Protein AF-C7D5R5-F1 (afdb_monomer_lite)

Structure (mmCIF, N/CA/C/O backbone):
data_AF-C7D5R5-F1
#
_entry.id   AF-C7D5R5-F1
#
loop_
_atom_site.group_PDB
_atom_site.id
_atom_site.type_symbol
_atom_site.label_atom_id
_atom_site.label_alt_id
_atom_site.label_comp_id
_atom_site.label_asym_id
_atom_site.label_entity_id
_atom_site.label_seq_id
_atom_site.pdbx_PDB_ins_code
_atom_site.Cartn_x
_atom_site.Cartn_y
_atom_site.Cartn_z
_atom_site.occupancy
_atom_site.B_iso_or_equiv
_atom_site.auth_seq_id
_atom_site.auth_comp_id
_atom_site.auth_asym_id
_atom_site.auth_atom_id
_atom_site.pdbx_PDB_model_num
ATOM 1 N N . MET A 1 1 ? 42.014 -12.113 -14.455 1.00 54.22 1 MET A N 1
ATOM 2 C CA . MET A 1 1 ? 41.600 -10.918 -13.689 1.00 54.22 1 MET A CA 1
ATOM 3 C C . MET A 1 1 ? 40.452 -10.260 -14.444 1.00 54.22 1 MET A C 1
ATOM 5 O O . MET A 1 1 ? 40.715 -9.530 -15.385 1.00 54.22 1 MET A O 1
ATOM 9 N N . LEU A 1 2 ? 39.199 -10.594 -14.128 1.00 65.44 2 LEU A N 1
ATOM 10 C CA . LEU A 1 2 ? 38.016 -10.024 -14.785 1.00 65.44 2 LEU A CA 1
ATOM 11 C C . LEU A 1 2 ? 36.886 -9.946 -13.759 1.00 65.44 2 LEU A C 1
ATOM 13 O O . LEU A 1 2 ? 36.297 -10.970 -13.447 1.00 65.44 2 LEU A O 1
ATOM 17 N N . TRP A 1 3 ? 36.628 -8.747 -13.241 1.00 71.75 3 TRP A N 1
ATOM 18 C CA . TRP A 1 3 ? 35.302 -8.278 -12.822 1.00 71.75 3 TRP A CA 1
ATOM 19 C C . TRP A 1 3 ? 35.394 -6.785 -12.506 1.00 71.75 3 TRP A C 1
ATOM 21 O O . TRP A 1 3 ? 36.183 -6.395 -11.648 1.00 71.75 3 TRP A O 1
ATOM 31 N N . PRO A 1 4 ? 34.645 -5.942 -13.239 1.00 58.62 4 PRO A N 1
ATOM 32 C CA . PRO A 1 4 ? 33.636 -5.138 -12.554 1.00 58.62 4 PRO A CA 1
ATOM 33 C C . PRO A 1 4 ? 32.464 -4.780 -13.487 1.00 58.62 4 PRO A C 1
ATOM 35 O O . PRO A 1 4 ? 32.379 -3.668 -13.994 1.00 58.62 4 PRO A O 1
ATOM 38 N N . VAL A 1 5 ? 31.538 -5.710 -13.725 1.00 56.31 5 VAL A N 1
ATOM 39 C CA . VAL A 1 5 ? 30.240 -5.378 -14.361 1.00 56.31 5 VAL A CA 1
ATOM 40 C C . VAL A 1 5 ? 29.067 -5.424 -13.376 1.00 56.31 5 VAL A C 1
ATOM 42 O O . VAL A 1 5 ? 27.986 -4.945 -13.686 1.00 56.31 5 VAL A O 1
ATOM 45 N N . HIS A 1 6 ? 29.281 -5.915 -12.151 1.00 54.31 6 HIS A N 1
ATOM 46 C CA . HIS A 1 6 ? 28.215 -6.086 -11.155 1.00 54.31 6 HIS A CA 1
ATOM 4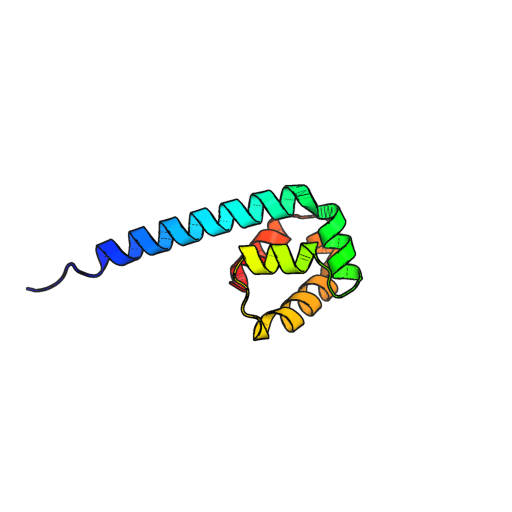7 C C . HIS A 1 6 ? 27.963 -4.859 -10.260 1.00 54.31 6 HIS A C 1
ATOM 49 O O . HIS A 1 6 ? 26.898 -4.757 -9.658 1.00 54.31 6 HIS A O 1
ATOM 55 N N . ALA A 1 7 ? 28.902 -3.909 -10.174 1.00 55.19 7 ALA A N 1
ATOM 56 C CA . ALA A 1 7 ? 28.768 -2.757 -9.274 1.00 55.19 7 ALA A CA 1
ATOM 57 C C . ALA A 1 7 ? 27.768 -1.697 -9.778 1.00 55.19 7 ALA A C 1
ATOM 59 O O . ALA A 1 7 ? 27.110 -1.041 -8.975 1.00 55.19 7 ALA A O 1
ATOM 60 N N . VAL A 1 8 ? 27.614 -1.545 -11.099 1.00 56.09 8 VAL A N 1
ATOM 61 C CA . VAL A 1 8 ? 26.709 -0.539 -11.688 1.00 56.09 8 VAL A CA 1
ATOM 62 C C . VAL A 1 8 ? 25.241 -0.963 -11.560 1.00 56.09 8 VAL A C 1
ATOM 64 O O . VAL A 1 8 ? 24.379 -0.131 -11.285 1.00 56.09 8 VAL A O 1
ATOM 67 N N . SER A 1 9 ? 24.955 -2.263 -11.677 1.00 58.28 9 SER A N 1
ATOM 68 C CA . SER A 1 9 ? 23.590 -2.797 -11.592 1.00 58.28 9 SER A CA 1
ATOM 69 C C . SER A 1 9 ? 22.964 -2.618 -10.206 1.00 58.28 9 SER A C 1
ATOM 71 O O . SER A 1 9 ? 21.787 -2.284 -10.115 1.00 58.28 9 SER A O 1
ATOM 73 N N . HIS A 1 10 ? 23.753 -2.771 -9.137 1.00 59.59 10 HI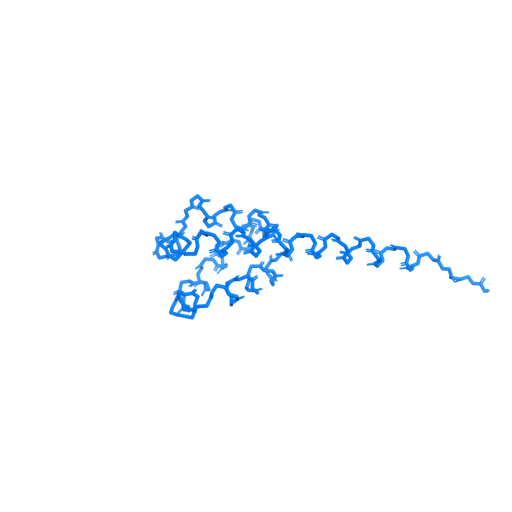S A N 1
ATOM 74 C CA . HIS A 1 10 ? 23.275 -2.609 -7.758 1.00 59.59 10 HIS A CA 1
ATOM 75 C C . HIS A 1 10 ? 22.848 -1.171 -7.430 1.00 59.59 10 HIS A C 1
ATOM 77 O O . HIS A 1 10 ? 21.839 -0.962 -6.763 1.00 59.59 10 HIS A O 1
ATOM 83 N N . ALA A 1 11 ? 23.588 -0.168 -7.911 1.00 62.69 11 ALA A N 1
ATOM 84 C CA . ALA A 1 11 ? 23.253 1.233 -7.654 1.00 62.69 11 ALA A CA 1
ATOM 85 C C . ALA A 1 11 ? 21.955 1.659 -8.372 1.00 62.69 11 ALA A C 1
ATOM 87 O O . ALA A 1 11 ? 21.132 2.389 -7.814 1.00 62.69 11 ALA A O 1
ATOM 88 N N . ALA A 1 12 ? 21.737 1.168 -9.595 1.00 64.06 12 ALA A N 1
ATOM 89 C CA . ALA A 1 12 ? 20.515 1.436 -10.351 1.00 64.06 12 ALA A CA 1
ATOM 90 C C . ALA A 1 12 ? 19.277 0.746 -9.741 1.00 64.06 12 ALA A C 1
ATOM 92 O O . ALA A 1 12 ? 18.213 1.357 -9.666 1.00 64.06 12 ALA A O 1
ATOM 93 N N . SER A 1 13 ? 19.403 -0.494 -9.251 1.00 66.31 13 SER A N 1
ATOM 94 C CA . SER A 1 13 ? 18.292 -1.190 -8.584 1.00 66.31 13 SER A CA 1
ATOM 95 C C . SER A 1 13 ? 17.922 -0.562 -7.239 1.00 66.31 13 SER A C 1
ATOM 97 O O . SER A 1 13 ? 16.741 -0.436 -6.927 1.00 66.31 13 SER A O 1
ATOM 99 N N . GLU A 1 14 ? 18.919 -0.123 -6.465 1.00 69.62 14 GLU A N 1
ATOM 100 C CA . GLU A 1 14 ? 18.700 0.523 -5.167 1.00 69.62 14 GLU A CA 1
ATOM 101 C C . GLU A 1 14 ? 17.942 1.846 -5.335 1.00 69.62 14 GLU A C 1
ATOM 103 O O . GLU A 1 14 ? 16.939 2.090 -4.671 1.00 69.62 14 GLU A O 1
ATOM 108 N N . THR A 1 15 ? 18.361 2.684 -6.285 1.00 80.31 15 THR A N 1
ATOM 109 C CA . THR A 1 15 ? 17.687 3.965 -6.560 1.00 80.31 15 THR A CA 1
ATOM 110 C C . THR A 1 15 ? 16.241 3.785 -7.025 1.00 80.31 15 THR A C 1
ATOM 112 O O . THR A 1 15 ? 15.360 4.515 -6.564 1.00 80.31 15 THR A O 1
ATOM 115 N N . ALA A 1 16 ? 15.972 2.788 -7.872 1.00 85.12 16 ALA A N 1
ATOM 116 C CA . ALA A 1 16 ? 14.615 2.453 -8.296 1.00 85.12 16 ALA A CA 1
ATOM 117 C C . ALA A 1 16 ? 13.744 1.974 -7.119 1.00 85.12 16 ALA A C 1
ATOM 119 O O . ALA A 1 16 ? 12.624 2.458 -6.947 1.00 85.12 16 ALA A O 1
ATOM 120 N N . TYR A 1 17 ? 14.272 1.088 -6.267 1.00 87.25 17 TYR A N 1
ATOM 121 C CA . TYR A 1 17 ? 13.571 0.610 -5.073 1.00 87.25 17 TYR A CA 1
ATOM 122 C C . TYR A 1 17 ? 13.246 1.749 -4.097 1.00 87.25 17 TYR A C 1
ATOM 124 O O . TYR A 1 17 ? 12.103 1.875 -3.657 1.00 87.25 17 TYR A O 1
ATOM 132 N N . GLN A 1 18 ? 14.215 2.618 -3.793 1.00 89.69 18 GLN A N 1
ATOM 133 C CA . GLN A 1 18 ? 14.002 3.7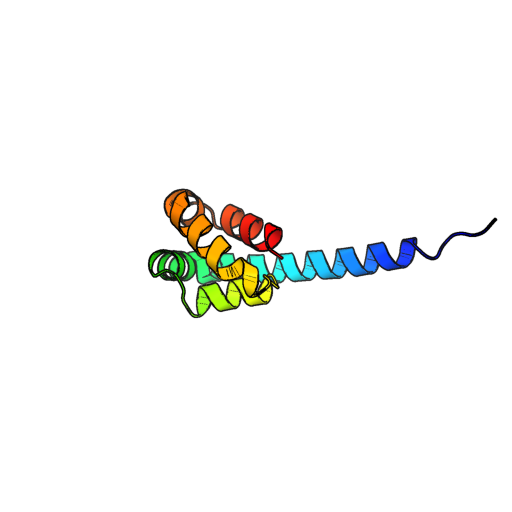40 -2.872 1.00 89.69 18 GLN A CA 1
ATOM 134 C C . GLN A 1 18 ? 12.988 4.750 -3.426 1.00 89.69 18 GLN A C 1
ATOM 136 O O . GLN A 1 18 ? 12.139 5.249 -2.684 1.00 89.69 18 GLN A O 1
ATOM 141 N N . SER A 1 19 ? 13.014 5.007 -4.738 1.00 92.81 19 SER A N 1
ATOM 142 C CA . SER A 1 19 ? 12.014 5.854 -5.397 1.00 92.81 19 SER A CA 1
ATOM 143 C C . SER A 1 19 ? 10.608 5.256 -5.291 1.00 92.81 19 SER A C 1
ATOM 145 O O . SER A 1 19 ? 9.669 5.955 -4.897 1.00 92.81 19 SER A O 1
ATOM 147 N N . ARG A 1 20 ? 10.470 3.949 -5.552 1.00 94.25 20 ARG A N 1
ATOM 148 C CA . ARG A 1 20 ? 9.206 3.217 -5.402 1.00 94.25 20 ARG A CA 1
ATOM 149 C C . ARG A 1 20 ? 8.684 3.294 -3.973 1.00 94.25 20 ARG A C 1
ATOM 151 O O . ARG A 1 20 ? 7.534 3.672 -3.760 1.00 94.25 20 ARG A O 1
ATOM 158 N N . ARG A 1 21 ? 9.545 2.999 -2.995 1.00 95.44 21 ARG A N 1
ATOM 159 C CA . ARG A 1 21 ? 9.202 3.055 -1.571 1.00 95.44 21 ARG A CA 1
ATOM 160 C C . ARG A 1 21 ? 8.695 4.439 -1.178 1.00 95.44 21 ARG A C 1
ATOM 162 O O . ARG A 1 21 ? 7.655 4.525 -0.535 1.00 95.44 21 ARG A O 1
ATOM 169 N N . GLY A 1 22 ? 9.369 5.506 -1.611 1.00 96.88 22 GLY A N 1
ATOM 170 C CA . GLY A 1 22 ? 8.931 6.879 -1.351 1.00 96.88 22 GLY A CA 1
ATOM 171 C C . GLY A 1 22 ? 7.559 7.199 -1.956 1.00 96.88 22 GLY A C 1
ATOM 172 O O . GLY A 1 22 ? 6.723 7.821 -1.300 1.00 96.88 22 GLY A O 1
ATOM 173 N N . ALA A 1 23 ? 7.286 6.731 -3.179 1.00 97.06 23 ALA A N 1
ATOM 174 C CA . ALA A 1 23 ? 5.987 6.917 -3.829 1.00 97.06 23 ALA A CA 1
ATOM 175 C C . ALA A 1 23 ? 4.854 6.158 -3.115 1.00 97.06 23 ALA A C 1
ATOM 177 O O . ALA A 1 23 ? 3.760 6.703 -2.944 1.00 97.06 23 ALA A O 1
ATOM 178 N N . VAL A 1 24 ? 5.111 4.919 -2.681 1.00 97.94 24 VAL A N 1
ATOM 179 C CA . VAL A 1 24 ? 4.166 4.120 -1.884 1.00 97.94 24 VAL A CA 1
ATOM 180 C C . VAL A 1 24 ? 3.926 4.778 -0.531 1.00 97.94 24 VAL A C 1
ATOM 182 O O . VAL A 1 24 ? 2.777 4.937 -0.132 1.00 97.94 24 VAL A O 1
ATOM 185 N N . GLU A 1 25 ? 4.985 5.207 0.154 1.00 98.19 25 GLU A N 1
ATOM 186 C CA . GLU A 1 25 ? 4.894 5.842 1.466 1.00 98.19 25 GLU A CA 1
ATOM 187 C C . GLU A 1 25 ? 4.038 7.106 1.433 1.00 98.19 25 GLU A C 1
ATOM 189 O O . GLU A 1 25 ? 3.098 7.230 2.223 1.00 98.19 25 GLU A O 1
ATOM 194 N N . LEU A 1 26 ? 4.320 8.009 0.489 1.00 98.38 26 LEU A N 1
ATOM 195 C CA . LEU A 1 26 ? 3.537 9.226 0.311 1.00 98.38 26 LEU A CA 1
ATOM 196 C C . LEU A 1 26 ? 2.064 8.887 0.061 1.00 98.38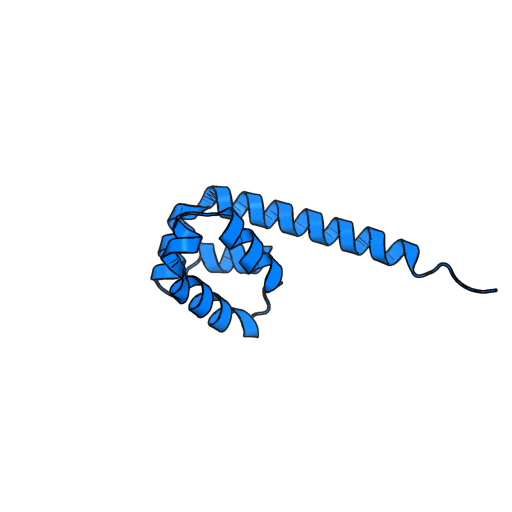 26 LEU A C 1
ATOM 198 O O . LEU A 1 26 ? 1.181 9.417 0.732 1.00 98.38 26 LEU A O 1
ATOM 202 N N . PHE A 1 27 ? 1.794 7.967 -0.866 1.00 98.56 27 PHE A N 1
ATOM 203 C CA . PHE A 1 27 ? 0.427 7.610 -1.223 1.00 98.56 27 PHE A CA 1
ATOM 204 C C . PHE A 1 27 ? -0.335 6.958 -0.063 1.00 98.56 27 PHE A C 1
ATOM 206 O O . PHE A 1 27 ? -1.477 7.336 0.203 1.00 98.56 27 PHE A O 1
ATOM 213 N N . VAL A 1 28 ? 0.284 6.012 0.649 1.00 98.12 28 VAL A N 1
ATOM 214 C CA . VAL A 1 28 ? -0.351 5.313 1.772 1.00 98.12 28 VAL A CA 1
ATOM 215 C C . VAL A 1 28 ? -0.643 6.282 2.907 1.00 98.12 28 VAL A C 1
ATOM 217 O O . VAL A 1 28 ? -1.774 6.318 3.387 1.00 98.12 28 VAL A O 1
ATOM 220 N N . LYS A 1 29 ? 0.326 7.115 3.301 1.00 98.12 29 LYS A N 1
ATOM 221 C CA . LYS A 1 29 ? 0.137 8.078 4.396 1.00 98.12 29 LYS A CA 1
ATOM 222 C C . LYS A 1 29 ? -0.933 9.117 4.065 1.00 98.12 29 LYS A C 1
ATOM 224 O O . LYS A 1 29 ? -1.736 9.447 4.933 1.00 98.12 29 LYS A O 1
ATOM 229 N N . SER A 1 30 ? -1.003 9.581 2.817 1.00 98.44 30 SER A N 1
ATOM 230 C CA . SER A 1 30 ? -2.025 10.545 2.388 1.00 98.44 30 SER A CA 1
ATOM 231 C C . SER A 1 30 ? -3.438 9.960 2.291 1.00 98.44 30 SER A C 1
ATOM 233 O O . SER A 1 30 ? -4.399 10.712 2.418 1.00 98.44 30 SER A O 1
ATOM 235 N N . ASN A 1 31 ? -3.585 8.649 2.073 1.00 98.38 31 ASN A N 1
ATOM 236 C CA . ASN A 1 31 ? -4.883 8.015 1.795 1.00 98.38 31 ASN A CA 1
ATOM 237 C C . ASN A 1 31 ? -5.275 6.937 2.817 1.00 98.38 31 ASN A C 1
ATOM 239 O O . ASN A 1 31 ? -6.197 6.156 2.575 1.00 98.38 31 ASN A O 1
ATOM 243 N N . HIS A 1 32 ? -4.590 6.880 3.960 1.00 98.19 32 HIS A N 1
ATOM 244 C CA . HIS A 1 32 ? -4.686 5.778 4.920 1.00 98.19 32 HIS A CA 1
ATOM 245 C C . HIS A 1 32 ? -6.121 5.437 5.370 1.00 98.19 32 HIS A C 1
ATOM 247 O O . HIS A 1 32 ? -6.478 4.260 5.299 1.00 98.19 32 HIS A O 1
ATOM 253 N N . PRO A 1 33 ? -7.008 6.397 5.713 1.00 98.12 33 PRO A N 1
ATOM 254 C CA . PRO A 1 33 ? -8.388 6.064 6.081 1.00 98.12 33 PRO A CA 1
ATOM 255 C C . PRO A 1 33 ? -9.187 5.406 4.945 1.00 98.12 33 PRO A C 1
ATOM 257 O O . PRO A 1 33 ? -9.987 4.503 5.190 1.00 98.12 33 PRO A O 1
ATOM 260 N N . ILE A 1 34 ? -8.954 5.833 3.699 1.00 98.25 34 ILE A N 1
ATOM 261 C CA . ILE A 1 34 ? -9.620 5.273 2.515 1.00 98.25 34 ILE A CA 1
ATOM 262 C C . ILE A 1 34 ? -9.075 3.872 2.236 1.00 98.25 34 ILE A C 1
ATOM 264 O O . ILE A 1 34 ? -9.851 2.957 1.987 1.00 98.25 34 ILE A O 1
ATOM 268 N N . LEU A 1 35 ? -7.761 3.669 2.368 1.00 98.38 35 LEU A N 1
ATOM 269 C CA . LEU A 1 35 ? -7.140 2.348 2.241 1.00 98.38 35 LEU A CA 1
ATOM 270 C C . LEU A 1 35 ? -7.704 1.347 3.249 1.00 98.38 35 LEU A C 1
ATOM 272 O O . LEU A 1 35 ? -8.018 0.222 2.876 1.00 98.38 35 LEU A O 1
ATOM 276 N N . VAL A 1 36 ? -7.899 1.752 4.505 1.00 98.25 36 VAL A N 1
ATOM 277 C CA . VAL A 1 36 ? -8.531 0.899 5.525 1.00 98.25 36 VAL A CA 1
ATOM 278 C C . VAL A 1 36 ? -9.966 0.529 5.131 1.00 98.25 36 VAL A C 1
ATOM 280 O O . VAL A 1 36 ? -10.387 -0.610 5.347 1.00 98.25 36 VAL A O 1
ATOM 283 N N . SER A 1 37 ? -10.716 1.465 4.542 1.00 98.19 37 SER A N 1
ATOM 284 C CA . SER A 1 37 ? -12.063 1.199 4.024 1.00 98.19 37 SER A CA 1
ATOM 285 C C . SER A 1 37 ? -12.042 0.216 2.850 1.00 98.19 37 SER A C 1
ATOM 287 O O . SER A 1 37 ? -12.805 -0.749 2.857 1.00 98.19 37 SER A O 1
ATOM 289 N N . ASP A 1 38 ? -11.151 0.420 1.880 1.00 98.38 38 ASP A N 1
ATOM 290 C CA . ASP A 1 38 ? -10.991 -0.457 0.716 1.00 98.38 38 ASP A CA 1
ATOM 291 C C . ASP A 1 38 ? -10.584 -1.875 1.145 1.00 98.38 38 ASP A C 1
ATOM 293 O O . ASP A 1 38 ? -11.167 -2.856 0.689 1.00 98.38 38 ASP A O 1
ATOM 297 N N . ILE A 1 39 ? -9.635 -2.013 2.080 1.00 97.62 39 ILE A N 1
ATOM 298 C CA . ILE A 1 39 ? -9.244 -3.325 2.622 1.00 97.62 39 ILE A CA 1
ATOM 299 C C . ILE A 1 39 ? -10.455 -4.001 3.267 1.00 97.62 39 ILE A C 1
ATOM 301 O O . ILE A 1 39 ? -10.737 -5.162 2.981 1.00 97.62 39 ILE A O 1
ATOM 305 N N . ARG A 1 40 ? -11.234 -3.279 4.081 1.00 97.31 40 ARG A N 1
ATOM 306 C CA . ARG A 1 40 ? -12.449 -3.828 4.704 1.00 97.31 40 ARG A CA 1
ATOM 307 C C . ARG A 1 40 ? -13.489 -4.277 3.675 1.00 97.31 40 ARG A C 1
ATOM 309 O O . ARG A 1 40 ? -14.175 -5.264 3.915 1.00 97.31 40 ARG A O 1
ATOM 316 N N . ALA A 1 41 ? -13.588 -3.585 2.543 1.00 97.31 41 ALA A N 1
ATOM 317 C CA . ALA A 1 41 ? -14.479 -3.938 1.440 1.00 97.31 41 ALA A CA 1
ATOM 318 C C . ALA A 1 41 ? -13.955 -5.094 0.560 1.00 97.31 41 ALA A C 1
ATOM 320 O O . ALA A 1 41 ? -14.683 -5.569 -0.308 1.00 97.31 41 ALA A O 1
ATOM 321 N N . GLY A 1 42 ? -12.720 -5.563 0.780 1.00 96.12 42 GLY A N 1
ATOM 322 C CA . GLY A 1 42 ? -12.081 -6.606 -0.034 1.00 96.12 42 GLY A CA 1
ATOM 323 C C . GLY A 1 42 ? -11.457 -6.082 -1.324 1.00 96.12 42 GLY A C 1
ATOM 324 O O . GLY A 1 42 ? -11.174 -6.854 -2.237 1.00 96.12 42 GLY A O 1
ATOM 325 N N . GLY A 1 43 ? -11.249 -4.773 -1.419 1.00 94.62 43 GLY A N 1
ATOM 326 C CA . GLY A 1 43 ? -10.722 -4.113 -2.599 1.00 94.62 43 GLY A CA 1
ATOM 327 C C . GLY A 1 43 ? -11.247 -2.690 -2.744 1.00 94.62 43 GLY A C 1
ATOM 328 O O . GLY A 1 43 ? -12.164 -2.252 -2.057 1.00 94.62 43 GLY A O 1
ATOM 329 N N . GLY A 1 44 ? -10.662 -1.967 -3.690 1.00 96.81 44 GLY A N 1
ATOM 330 C CA . GLY A 1 44 ? -11.091 -0.620 -4.038 1.00 96.81 44 GLY A CA 1
ATOM 331 C C . GLY A 1 44 ? -10.079 0.074 -4.933 1.00 96.81 44 GLY A C 1
ATOM 332 O O . GLY A 1 44 ? -8.986 -0.448 -5.190 1.00 96.81 44 GLY A O 1
ATOM 333 N N . ALA A 1 45 ? -10.462 1.238 -5.455 1.00 97.75 45 ALA A N 1
ATOM 334 C CA . ALA A 1 45 ? -9.619 1.990 -6.376 1.00 97.75 45 ALA A CA 1
ATOM 335 C C . ALA A 1 45 ? -8.325 2.449 -5.690 1.00 97.75 45 ALA A C 1
ATOM 337 O O . ALA A 1 45 ? -7.252 2.314 -6.271 1.00 97.75 45 ALA A O 1
ATOM 338 N N . THR A 1 46 ? -8.402 2.905 -4.438 1.00 98.19 46 THR A N 1
ATOM 339 C CA . THR A 1 46 ? -7.241 3.400 -3.690 1.00 98.19 46 THR A CA 1
ATOM 340 C C . THR A 1 46 ? -6.298 2.258 -3.335 1.00 98.19 46 THR A C 1
ATOM 342 O O . THR A 1 46 ? -5.090 2.384 -3.524 1.00 98.19 46 THR A O 1
ATOM 345 N N . LEU A 1 47 ? -6.826 1.110 -2.899 1.00 98.19 47 LEU A N 1
ATOM 346 C CA . LEU A 1 47 ? -6.002 -0.073 -2.624 1.00 98.19 47 LEU A CA 1
ATOM 347 C C . LEU A 1 47 ? -5.343 -0.625 -3.892 1.00 98.19 47 LEU A C 1
ATOM 349 O O . LEU A 1 47 ? -4.159 -0.962 -3.880 1.00 98.19 47 LEU A O 1
ATOM 353 N N . THR A 1 48 ? -6.073 -0.658 -5.008 1.00 98.31 48 THR A N 1
ATOM 354 C CA . THR A 1 48 ? -5.515 -1.043 -6.314 1.00 98.31 48 THR A CA 1
ATOM 355 C C . THR A 1 48 ? -4.369 -0.122 -6.716 1.00 98.31 48 THR A C 1
ATOM 357 O O . THR A 1 48 ? -3.338 -0.580 -7.199 1.00 98.31 48 THR A O 1
ATOM 360 N N . GLU A 1 49 ? -4.523 1.171 -6.466 1.00 98.44 49 GLU A N 1
ATOM 361 C CA . GLU A 1 49 ? -3.564 2.200 -6.845 1.00 98.44 49 GLU A CA 1
ATOM 362 C C . GLU A 1 49 ? -2.331 2.217 -5.918 1.00 98.44 49 GLU A C 1
ATOM 364 O O . GLU A 1 49 ? -1.213 2.484 -6.367 1.00 98.44 49 GLU A O 1
ATOM 369 N N . ALA A 1 50 ? -2.483 1.816 -4.652 1.00 98.06 50 ALA A N 1
ATOM 370 C CA . ALA A 1 50 ? -1.359 1.506 -3.767 1.00 98.06 50 ALA A CA 1
ATOM 371 C C . ALA A 1 50 ? -0.577 0.271 -4.251 1.00 98.06 50 ALA A C 1
ATOM 373 O O . ALA A 1 50 ? 0.649 0.325 -4.351 1.00 98.06 50 ALA A O 1
ATOM 374 N N . MET A 1 51 ? -1.273 -0.810 -4.625 1.00 98.31 51 MET A N 1
ATOM 375 C CA . MET A 1 51 ? -0.652 -2.017 -5.190 1.00 98.31 51 MET A CA 1
ATOM 376 C C . MET A 1 51 ? 0.056 -1.740 -6.521 1.00 98.31 51 MET A C 1
ATOM 378 O O . MET A 1 51 ? 1.114 -2.305 -6.772 1.00 98.31 51 MET A O 1
ATOM 382 N N . ASN A 1 52 ? -0.490 -0.854 -7.361 1.00 98.12 52 ASN A N 1
ATOM 383 C CA . ASN A 1 52 ? 0.154 -0.424 -8.605 1.00 98.12 52 ASN A CA 1
ATOM 384 C C . ASN A 1 52 ? 1.473 0.311 -8.335 1.00 98.12 52 ASN A C 1
ATOM 386 O O . ASN A 1 52 ? 2.479 -0.017 -8.955 1.00 98.12 52 ASN A O 1
ATOM 390 N N . ARG A 1 53 ? 1.493 1.267 -7.394 1.00 97.62 53 ARG A N 1
ATOM 391 C CA . ARG A 1 53 ? 2.729 1.983 -7.006 1.00 97.62 53 ARG A CA 1
ATOM 392 C C . ARG A 1 53 ? 3.773 1.062 -6.402 1.00 97.62 53 ARG A C 1
ATOM 394 O O . ARG A 1 53 ? 4.962 1.252 -6.635 1.00 97.62 53 ARG A O 1
ATOM 401 N N . ALA A 1 54 ? 3.318 0.087 -5.627 1.00 97.12 54 ALA A N 1
ATOM 402 C CA . ALA A 1 54 ? 4.176 -0.942 -5.077 1.00 97.12 54 ALA A CA 1
ATOM 403 C C . ALA A 1 54 ? 4.580 -1.986 -6.126 1.00 97.12 54 ALA A C 1
ATOM 405 O O . ALA A 1 54 ? 5.397 -2.823 -5.812 1.00 97.12 54 ALA A O 1
ATOM 406 N N . GLU A 1 55 ? 4.066 -1.946 -7.358 1.00 97.25 55 GLU A N 1
ATOM 407 C CA . GLU A 1 55 ? 4.320 -2.962 -8.392 1.00 97.25 55 GLU A CA 1
ATOM 408 C C . GLU A 1 55 ? 3.928 -4.396 -7.986 1.00 97.25 55 GLU A C 1
ATOM 410 O O . GLU A 1 55 ? 4.443 -5.361 -8.540 1.00 97.25 55 GLU A O 1
ATOM 415 N N . VAL A 1 56 ? 2.946 -4.558 -7.088 1.00 97.12 56 VAL A N 1
ATOM 416 C CA . VAL A 1 56 ? 2.476 -5.884 -6.655 1.00 97.12 56 VAL A CA 1
ATOM 417 C C . VAL A 1 56 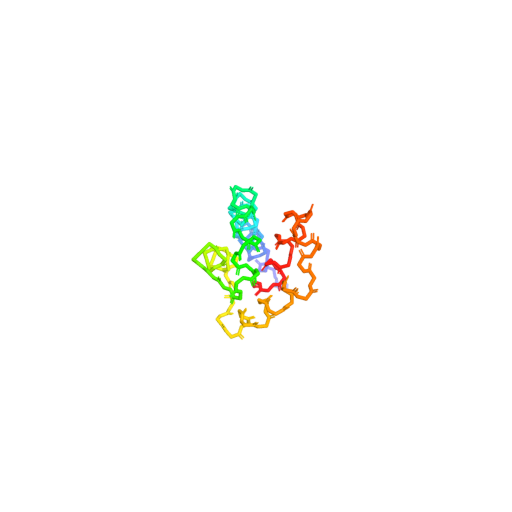? 1.955 -6.678 -7.864 1.00 97.12 56 VAL A C 1
ATOM 419 O O . VAL A 1 56 ? 0.973 -6.241 -8.500 1.00 97.12 56 VAL A O 1
ATOM 422 N N . PRO A 1 57 ? 2.532 -7.862 -8.163 1.00 97.31 57 PRO A N 1
ATOM 423 C CA . PRO A 1 57 ? 2.097 -8.709 -9.264 1.00 97.31 57 PRO A CA 1
ATOM 424 C C . PRO A 1 57 ? 0.620 -9.076 -9.142 1.00 97.31 57 PRO A C 1
ATOM 426 O O . PRO A 1 57 ? 0.148 -9.439 -8.065 1.00 97.31 57 PRO A O 1
ATOM 429 N N . THR A 1 58 ? -0.122 -9.042 -10.252 1.00 95.12 58 THR A N 1
ATOM 430 C CA . THR A 1 58 ? -1.578 -9.276 -10.249 1.00 95.12 58 THR A CA 1
ATOM 431 C C . THR A 1 58 ? -1.971 -10.614 -9.612 1.00 95.12 58 THR A C 1
ATOM 433 O O . THR A 1 58 ? -2.976 -10.670 -8.909 1.00 95.12 58 THR A O 1
ATOM 436 N N . GLY A 1 59 ? -1.155 -11.664 -9.784 1.00 96.31 59 GLY A N 1
ATOM 437 C CA . GLY A 1 59 ? -1.379 -12.978 -9.165 1.00 96.31 59 GLY A CA 1
ATOM 438 C C . GLY A 1 59 ? -1.296 -12.983 -7.633 1.00 96.31 59 GLY A C 1
ATOM 439 O O . GLY A 1 59 ? -1.930 -13.819 -6.998 1.00 96.31 59 GLY A O 1
ATOM 440 N N . ASN A 1 60 ? -0.590 -12.019 -7.036 1.00 97.38 60 ASN A N 1
ATOM 441 C CA . ASN A 1 60 ? -0.406 -11.925 -5.587 1.00 97.38 60 ASN A CA 1
ATOM 442 C C . ASN A 1 60 ? -1.453 -11.025 -4.911 1.00 97.38 60 ASN A C 1
ATOM 444 O O . ASN A 1 60 ? -1.628 -11.094 -3.697 1.00 97.38 60 ASN A O 1
ATOM 448 N N . ARG A 1 61 ? -2.171 -10.188 -5.675 1.00 96.94 61 ARG A N 1
ATOM 449 C CA . ARG A 1 61 ? -3.068 -9.155 -5.123 1.00 96.94 61 ARG A CA 1
ATOM 450 C C . ARG A 1 61 ? -4.201 -9.728 -4.281 1.00 96.94 61 ARG A C 1
ATOM 452 O O . ARG A 1 61 ? -4.505 -9.179 -3.231 1.00 96.94 61 ARG A O 1
ATOM 459 N N . ALA A 1 62 ? -4.810 -10.829 -4.718 1.00 96.38 62 ALA A N 1
ATOM 460 C CA . ALA A 1 62 ? -5.891 -11.461 -3.963 1.00 96.38 62 ALA A CA 1
ATOM 461 C C . ALA A 1 62 ? -5.404 -11.988 -2.601 1.00 96.38 62 ALA A C 1
ATOM 463 O O . ALA A 1 62 ? -6.072 -11.769 -1.595 1.00 96.38 62 ALA A O 1
ATOM 464 N N . GLY A 1 63 ? -4.222 -12.616 -2.562 1.00 96.38 63 GLY A N 1
ATOM 465 C CA . GLY A 1 63 ? -3.593 -13.066 -1.316 1.00 96.38 63 GLY A CA 1
ATOM 466 C C . GLY A 1 63 ? -3.250 -11.898 -0.394 1.00 96.38 63 GLY A C 1
ATOM 467 O O . GLY A 1 63 ? -3.638 -11.900 0.767 1.00 96.38 63 GLY A O 1
ATOM 468 N N . LEU A 1 64 ? -2.642 -10.842 -0.939 1.00 96.94 64 LEU A N 1
ATOM 469 C CA . LEU A 1 64 ? -2.340 -9.627 -0.184 1.00 96.94 64 LEU A CA 1
ATOM 470 C C . LEU A 1 64 ? -3.596 -8.993 0.439 1.00 96.94 64 LEU A C 1
ATOM 472 O O . LEU A 1 64 ? -3.561 -8.577 1.591 1.00 96.94 64 LEU A O 1
ATOM 476 N N . VAL A 1 65 ? -4.713 -8.910 -0.291 1.00 97.62 65 VAL A N 1
ATOM 477 C CA . VAL A 1 65 ? -5.966 -8.372 0.268 1.00 97.62 65 VAL A CA 1
ATOM 478 C C . VAL A 1 65 ? -6.449 -9.216 1.450 1.00 97.62 65 VAL A C 1
ATOM 480 O O . VAL A 1 65 ? -6.862 -8.648 2.459 1.00 97.62 65 VAL A O 1
ATOM 483 N N . LEU A 1 66 ? -6.366 -10.546 1.355 1.00 96.94 66 LEU A N 1
ATOM 484 C CA . LEU A 1 66 ? -6.745 -11.452 2.444 1.00 96.94 66 LEU A CA 1
ATOM 485 C C . LEU A 1 66 ? -5.841 -11.286 3.673 1.00 96.94 66 LEU A C 1
ATOM 487 O O . LEU A 1 66 ? -6.350 -11.224 4.794 1.00 96.94 66 LEU A O 1
ATOM 491 N N . ASP A 1 67 ? -4.531 -11.150 3.477 1.00 95.12 67 ASP A N 1
ATOM 492 C CA . ASP A 1 67 ? -3.580 -10.886 4.563 1.00 95.12 67 ASP A CA 1
ATOM 493 C C . ASP A 1 67 ? -3.885 -9.544 5.244 1.00 95.12 67 ASP A C 1
ATOM 495 O O . ASP A 1 67 ? -4.011 -9.462 6.467 1.00 95.12 67 ASP A O 1
ATOM 499 N N . LEU A 1 68 ? -4.104 -8.493 4.445 1.00 96.75 68 LEU A N 1
ATOM 500 C CA . LEU A 1 68 ? -4.458 -7.161 4.942 1.00 96.75 68 LEU A CA 1
ATOM 501 C C . LEU A 1 68 ? -5.780 -7.158 5.723 1.00 96.75 68 LEU A C 1
ATOM 503 O O . LEU A 1 68 ? -5.926 -6.405 6.686 1.00 96.75 68 LEU A O 1
ATOM 507 N N . GLN A 1 69 ? -6.752 -7.975 5.318 1.00 97.50 69 GLN A N 1
ATOM 508 C CA . GLN A 1 69 ? -8.016 -8.129 6.038 1.00 97.50 69 GLN A CA 1
ATOM 509 C C . GLN A 1 69 ? -7.858 -8.910 7.341 1.00 97.50 69 GLN A C 1
ATOM 511 O O . GLN A 1 69 ? -8.479 -8.543 8.341 1.00 97.50 69 GLN A O 1
ATOM 516 N N . SER A 1 70 ? -7.033 -9.959 7.332 1.00 97.31 70 SER A N 1
ATOM 517 C CA . SER A 1 70 ? -6.802 -10.826 8.493 1.00 97.31 70 SER A CA 1
ATOM 518 C C . SER A 1 70 ? -6.216 -10.042 9.666 1.00 97.31 70 SER A C 1
ATOM 520 O O . SER A 1 70 ? -6.684 -10.191 10.793 1.00 97.31 70 SER A O 1
ATOM 522 N N . ASP A 1 71 ? -5.291 -9.122 9.378 1.00 96.56 71 ASP A N 1
ATOM 523 C CA . ASP A 1 71 ? -4.662 -8.247 10.370 1.00 96.56 71 ASP A CA 1
ATOM 524 C C . ASP A 1 71 ? -5.092 -6.776 10.222 1.00 96.56 71 ASP A C 1
ATOM 526 O O . ASP A 1 71 ? -4.335 -5.850 10.525 1.00 96.56 71 ASP A O 1
ATOM 530 N N . LEU A 1 72 ? -6.338 -6.519 9.798 1.00 96.12 72 LEU A N 1
ATOM 531 C CA . LEU A 1 72 ? -6.850 -5.155 9.596 1.00 96.12 72 LEU A CA 1
ATOM 532 C C . LEU A 1 72 ? -6.602 -4.206 10.790 1.00 96.12 72 LEU A C 1
ATOM 534 O O . LEU A 1 72 ? -6.236 -3.055 10.536 1.00 96.12 72 LEU A O 1
ATOM 538 N N . PRO A 1 73 ? -6.736 -4.628 12.069 1.00 97.12 73 PRO A N 1
ATOM 539 C CA . PRO A 1 73 ? -6.414 -3.769 13.207 1.00 97.12 73 PRO A CA 1
ATOM 540 C C . PRO A 1 73 ? -4.955 -3.288 13.238 1.00 97.12 73 PRO A C 1
ATOM 542 O O . PRO A 1 73 ? -4.698 -2.168 13.678 1.00 97.12 73 PRO A O 1
ATOM 545 N N . LEU A 1 74 ? -3.989 -4.086 12.772 1.00 96.88 74 LEU A N 1
ATOM 546 C CA . LEU A 1 74 ? -2.587 -3.663 12.673 1.00 96.88 74 LEU A CA 1
ATOM 547 C C . LEU A 1 74 ? -2.458 -2.529 11.654 1.00 96.88 74 LEU A C 1
ATOM 549 O O . LEU A 1 74 ? -1.934 -1.454 11.958 1.00 96.88 74 LEU A O 1
ATOM 553 N N . TYR A 1 75 ? -2.996 -2.748 10.458 1.00 96.12 75 TYR A N 1
ATOM 554 C CA . TYR A 1 75 ? -2.866 -1.810 9.349 1.00 96.12 75 TYR A CA 1
ATOM 555 C C . TYR A 1 75 ? -3.682 -0.538 9.549 1.00 96.12 75 TYR A C 1
ATOM 557 O O . TYR A 1 75 ? -3.255 0.523 9.104 1.00 96.12 75 TYR A O 1
ATOM 565 N N . SER A 1 76 ? -4.810 -0.598 10.262 1.00 95.75 76 SER A N 1
ATOM 566 C CA . SER A 1 76 ? -5.592 0.593 10.608 1.00 95.75 76 SER A CA 1
ATOM 567 C C . SER A 1 76 ? -4.924 1.479 11.653 1.00 95.75 76 SER A C 1
ATOM 569 O O . SER A 1 76 ? -5.255 2.655 11.739 1.00 95.75 76 SER A O 1
ATOM 571 N N . ASN A 1 77 ? -4.003 0.933 12.449 1.00 96.50 77 ASN A N 1
ATOM 572 C CA . ASN A 1 77 ? -3.274 1.683 13.473 1.00 96.50 77 ASN A CA 1
ATOM 573 C 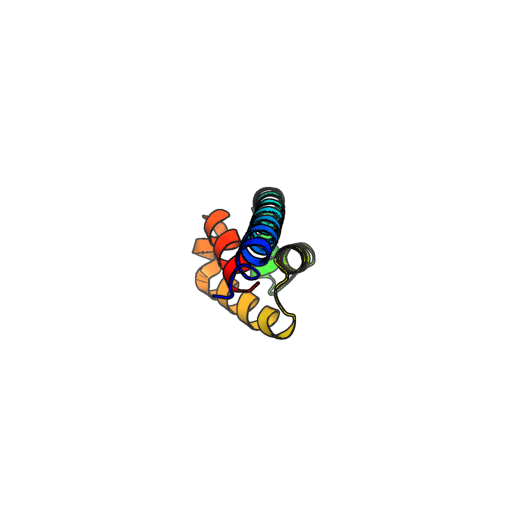C . ASN A 1 77 ? -1.865 2.092 13.020 1.00 96.50 77 ASN A C 1
ATOM 575 O O . ASN A 1 77 ? -1.259 2.966 13.637 1.00 96.50 77 ASN A O 1
ATOM 579 N N . SER A 1 78 ? -1.337 1.486 11.952 1.00 96.38 78 SER A N 1
ATOM 580 C CA . SER A 1 78 ? 0.008 1.762 11.449 1.00 96.38 78 SER A CA 1
ATOM 581 C C . SER A 1 78 ? 0.043 1.843 9.917 1.00 96.38 78 SER A C 1
ATOM 583 O O . SER A 1 78 ? 0.061 0.806 9.244 1.00 96.38 78 SER A O 1
ATOM 585 N N . PRO A 1 79 ? 0.115 3.055 9.330 1.00 96.00 79 PRO A N 1
ATOM 586 C CA . PRO A 1 79 ? 0.371 3.198 7.898 1.00 96.00 79 PRO A CA 1
ATOM 587 C C . PRO A 1 79 ? 1.746 2.637 7.500 1.00 96.00 79 PRO A C 1
ATOM 589 O O . PRO A 1 79 ? 1.890 2.114 6.399 1.00 96.00 79 PRO A O 1
ATOM 592 N N . ASP A 1 80 ? 2.742 2.676 8.393 1.00 96.94 80 ASP A N 1
ATOM 593 C CA . ASP A 1 80 ? 4.078 2.132 8.122 1.00 96.94 80 ASP A CA 1
ATOM 594 C C . ASP A 1 80 ? 4.062 0.603 7.969 1.00 96.94 80 ASP A C 1
ATOM 596 O O . ASP A 1 80 ? 4.720 0.075 7.071 1.00 96.94 80 ASP A O 1
ATOM 600 N N . ALA A 1 81 ? 3.261 -0.112 8.769 1.00 96.88 81 ALA A N 1
ATOM 601 C CA . ALA A 1 81 ? 3.067 -1.553 8.597 1.00 96.88 81 ALA A CA 1
ATOM 602 C C . ALA A 1 81 ? 2.468 -1.880 7.219 1.00 96.88 81 ALA A C 1
ATOM 604 O O . ALA A 1 81 ? 2.929 -2.800 6.547 1.00 96.88 81 ALA A O 1
ATOM 605 N N . MET A 1 82 ? 1.497 -1.083 6.758 1.00 96.75 82 MET A N 1
ATOM 606 C CA . MET A 1 82 ? 0.890 -1.253 5.434 1.00 96.75 82 MET A CA 1
ATOM 607 C C . MET A 1 82 ? 1.901 -1.011 4.305 1.00 96.75 82 MET A C 1
ATOM 609 O O . MET A 1 82 ? 1.944 -1.780 3.346 1.00 96.75 82 MET A O 1
ATOM 613 N N . ILE A 1 83 ? 2.749 0.016 4.432 1.00 97.38 83 ILE A N 1
ATOM 614 C CA . ILE A 1 83 ? 3.832 0.291 3.474 1.00 97.38 83 ILE A CA 1
ATOM 615 C C . ILE A 1 83 ? 4.791 -0.897 3.401 1.00 97.38 83 ILE A C 1
ATOM 617 O O . ILE A 1 83 ? 5.124 -1.345 2.306 1.00 97.38 83 ILE A O 1
ATOM 621 N N . VAL A 1 84 ? 5.228 -1.423 4.549 1.00 96.69 84 VAL A N 1
ATOM 622 C CA . VAL A 1 84 ? 6.135 -2.578 4.593 1.00 96.69 84 VAL A CA 1
ATOM 623 C C . VAL A 1 84 ? 5.500 -3.788 3.920 1.00 96.69 84 VAL A C 1
ATOM 625 O O . VAL A 1 84 ? 6.137 -4.386 3.061 1.00 96.69 84 VAL A O 1
ATOM 628 N N . THR A 1 85 ? 4.248 -4.115 4.242 1.00 97.00 85 THR A N 1
ATOM 629 C CA . THR A 1 85 ? 3.554 -5.246 3.618 1.00 97.00 85 THR A CA 1
ATOM 630 C C . THR A 1 85 ? 3.434 -5.073 2.101 1.00 97.00 85 THR A C 1
ATOM 632 O O . THR A 1 85 ? 3.761 -6.001 1.369 1.00 97.00 85 THR A O 1
ATOM 635 N N . LEU A 1 86 ? 3.072 -3.887 1.599 1.00 96.44 86 LEU A N 1
ATOM 636 C CA . LEU A 1 86 ? 3.026 -3.620 0.154 1.00 96.44 86 LEU A CA 1
ATOM 637 C C . LEU A 1 86 ? 4.389 -3.828 -0.526 1.00 96.44 86 LEU A C 1
ATOM 639 O O . LEU A 1 86 ? 4.449 -4.421 -1.598 1.00 96.44 86 LEU A O 1
ATOM 643 N N . MET A 1 87 ? 5.473 -3.385 0.114 1.00 95.94 87 MET A N 1
ATOM 644 C CA . MET A 1 87 ? 6.842 -3.528 -0.400 1.00 95.94 87 MET A CA 1
ATOM 645 C C . MET A 1 87 ? 7.410 -4.952 -0.272 1.00 95.94 87 MET A C 1
ATOM 647 O O . MET A 1 87 ? 8.415 -5.259 -0.899 1.00 95.94 87 MET A O 1
ATOM 651 N N . VAL A 1 88 ? 6.820 -5.825 0.548 1.00 94.56 88 VAL A N 1
ATOM 652 C CA . VAL A 1 88 ? 7.192 -7.255 0.600 1.00 94.56 88 VAL A CA 1
ATOM 653 C C . VAL A 1 88 ? 6.594 -8.017 -0.583 1.00 94.56 88 VAL A C 1
ATOM 655 O O . VAL A 1 88 ? 7.167 -8.998 -1.045 1.00 94.56 88 VAL A O 1
ATOM 658 N N . TYR A 1 89 ? 5.446 -7.554 -1.074 1.00 92.19 89 TYR A N 1
ATOM 659 C CA . TYR A 1 89 ? 4.709 -8.161 -2.178 1.00 92.19 89 TYR A CA 1
ATOM 660 C C . TYR A 1 89 ? 5.094 -7.621 -3.567 1.00 92.19 89 TYR A C 1
ATOM 662 O O . TYR A 1 89 ? 4.545 -8.108 -4.559 1.00 92.19 89 TYR A O 1
ATOM 670 N N . SER A 1 90 ? 5.988 -6.625 -3.630 1.00 83.88 90 SER A N 1
ATOM 671 C CA . SER A 1 90 ? 6.510 -5.990 -4.851 1.00 83.88 90 SER A CA 1
ATOM 672 C C . SER A 1 90 ? 7.575 -6.809 -5.563 1.00 83.88 90 SER A C 1
ATOM 674 O O . SER A 1 90 ? 8.474 -7.302 -4.845 1.00 83.88 90 SER A O 1
#

Foldseek 3Di:
DDDDPPPVVVVVVVVVLVVLLVVLLVLCVVCVVVCLVQLCVQHDPSVVVSLVSLVQDPVCSSVLSVVCNVPSVVSSVDSPVVSVSSNVRD

Secondary structure (DSSP, 8-state):
----SHHHHHHHHHHHHHHHHHHHHHHHHHHHHHHHHHHHHT--HHHHHHHHHTT--HHHHHHHHHHHHHTHHHHHH-HHHHHHHHHH--

pLDDT: mean 90.73, std 13.34, range [54.22, 98.56]

Sequence (90 aa):
MLWPVHAVSHAASETAYQSRRGAVELFVKSNHPILVSDIRAGGGATLTEAMNRAEVPTGNRAGLVLDLQSDLPLYSNSPDAMIVTLMVYS

Radius of gyration: 15.47 Å; chains: 1; bounding box: 56×24×28 Å